Protein AF-A0A520GSQ0-F1 (afdb_monomer_lite)

pLDDT: mean 95.3, std 5.09, range [66.75, 98.5]

Secondary structure (DSSP, 8-state):
---EEEEETTHHHHHHTTS------SS-----S--EEEEESS---

Foldseek 3Di:
DFAEDEDEPPVLVCVVVVVDVDDDDPDDDPDDDDYHYHYDPHHPD

Structure (mmCIF, N/CA/C/O backbone):
data_AF-A0A520GSQ0-F1
#
_entry.id   AF-A0A520GSQ0-F1
#
loop_
_atom_site.group_PDB
_atom_site.id
_atom_site.type_symbol
_atom_site.label_atom_id
_atom_site.label_alt_id
_atom_site.label_comp_id
_atom_site.label_asym_id
_atom_site.label_entity_id
_atom_site.label_seq_id
_atom_site.pdbx_PDB_ins_code
_atom_site.Cartn_x
_atom_site.Cartn_y
_atom_site.Cartn_z
_atom_site.occupancy
_atom_site.B_iso_or_equiv
_atom_site.auth_seq_id
_atom_site.auth_comp_id
_atom_site.auth_asym_id
_atom_site.auth_atom_id
_atom_site.pdbx_PDB_model_num
ATOM 1 N N . MET A 1 1 ? -14.450 13.672 -5.537 1.00 66.75 1 MET A N 1
ATOM 2 C CA . MET A 1 1 ? -12.973 13.560 -5.579 1.00 66.75 1 MET A CA 1
ATOM 3 C C . MET A 1 1 ? -1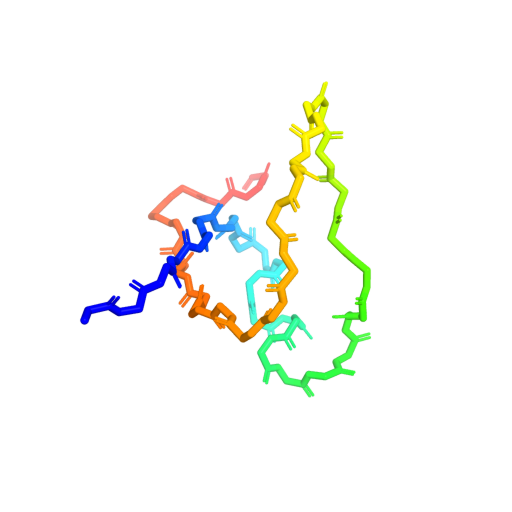2.559 12.398 -4.681 1.00 66.75 1 MET A C 1
ATOM 5 O O . MET A 1 1 ? -12.990 12.379 -3.534 1.00 66.75 1 MET A O 1
ATOM 9 N N . GLY A 1 2 ? -11.862 11.378 -5.192 1.00 86.19 2 GLY A N 1
ATOM 10 C CA . GLY A 1 2 ? -11.504 10.199 -4.382 1.00 86.19 2 GLY A CA 1
ATOM 11 C C . GLY A 1 2 ? -10.215 10.396 -3.584 1.00 86.19 2 GLY A C 1
ATOM 12 O O . GLY A 1 2 ? -9.406 11.257 -3.921 1.00 86.19 2 GLY A O 1
ATOM 13 N N . LYS A 1 3 ? -10.027 9.610 -2.517 1.00 95.31 3 LYS A N 1
ATOM 14 C CA . LYS A 1 3 ? -8.781 9.616 -1.738 1.00 95.31 3 LYS A CA 1
ATOM 15 C C . LYS A 1 3 ? -7.713 8.780 -2.436 1.00 95.31 3 LYS A C 1
ATOM 17 O O . LYS A 1 3 ? -8.038 7.780 -3.071 1.00 95.31 3 LYS A O 1
ATOM 22 N N . ALA A 1 4 ? -6.455 9.173 -2.281 1.00 96.38 4 ALA A N 1
ATOM 23 C CA . ALA A 1 4 ? -5.309 8.439 -2.794 1.00 96.38 4 ALA A CA 1
ATOM 24 C C . ALA A 1 4 ? -4.295 8.165 -1.681 1.00 96.38 4 ALA A C 1
ATOM 26 O O . ALA A 1 4 ? -4.190 8.948 -0.733 1.00 96.38 4 ALA A O 1
ATOM 27 N N . LEU A 1 5 ? -3.535 7.080 -1.820 1.00 96.81 5 LEU A N 1
ATOM 28 C CA . LEU A 1 5 ? -2.376 6.788 -0.984 1.00 96.81 5 LEU A CA 1
ATOM 29 C C . LEU A 1 5 ? -1.121 6.739 -1.856 1.00 96.81 5 LEU A C 1
ATOM 31 O O . LEU A 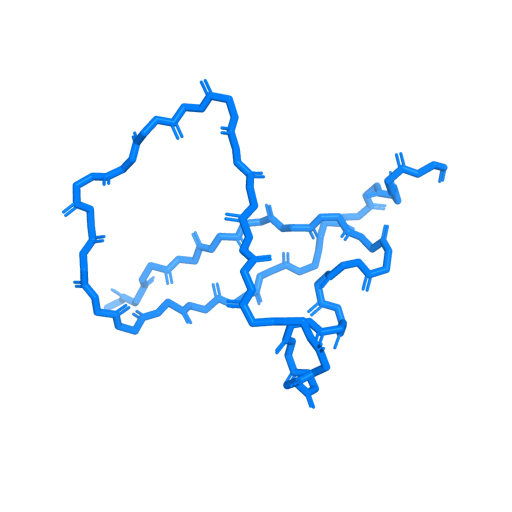1 5 ? -1.071 6.025 -2.857 1.00 96.81 5 LEU A O 1
ATOM 35 N N . SER A 1 6 ? -0.108 7.517 -1.473 1.00 97.12 6 SER A N 1
ATOM 36 C CA . SER A 1 6 ? 1.185 7.526 -2.158 1.00 97.12 6 SER A CA 1
ATOM 37 C C . SER A 1 6 ? 2.055 6.388 -1.635 1.00 97.12 6 SER A C 1
ATOM 39 O O . SER A 1 6 ? 2.342 6.328 -0.435 1.00 97.12 6 SER A O 1
ATOM 41 N N . ILE A 1 7 ? 2.463 5.480 -2.518 1.00 97.81 7 ILE A N 1
ATOM 42 C CA . ILE A 1 7 ? 3.197 4.251 -2.202 1.00 97.81 7 ILE A CA 1
ATOM 43 C C . ILE A 1 7 ? 4.468 4.227 -3.051 1.00 97.81 7 ILE A C 1
ATOM 45 O O . ILE A 1 7 ? 4.442 4.545 -4.238 1.00 97.81 7 ILE A O 1
ATOM 49 N N . LYS A 1 8 ? 5.605 3.882 -2.447 1.00 97.56 8 LYS A N 1
ATOM 50 C CA . LYS A 1 8 ? 6.878 3.788 -3.169 1.00 97.56 8 LYS A CA 1
ATOM 51 C C . LYS A 1 8 ? 6.909 2.563 -4.083 1.00 97.56 8 LYS A C 1
ATOM 53 O O . LYS A 1 8 ? 6.319 1.532 -3.763 1.00 97.56 8 LYS A O 1
ATOM 58 N N . GLN A 1 9 ? 7.640 2.658 -5.189 1.00 97.38 9 GLN A N 1
ATOM 59 C CA . GLN A 1 9 ? 7.954 1.480 -5.997 1.00 97.38 9 GLN A CA 1
ATOM 60 C C . GLN A 1 9 ? 8.949 0.561 -5.266 1.00 97.38 9 GLN A C 1
ATOM 62 O O . GLN A 1 9 ? 9.770 1.075 -4.502 1.00 97.38 9 GLN A O 1
ATOM 67 N N . PRO A 1 10 ? 8.875 -0.771 -5.460 1.00 96.94 10 PRO A N 1
ATOM 68 C CA . PRO A 1 10 ? 7.987 -1.501 -6.383 1.00 96.94 10 PRO A CA 1
ATOM 69 C C . PRO A 1 10 ? 6.578 -1.785 -5.825 1.00 96.94 10 PRO A C 1
ATOM 71 O O . PRO A 1 10 ? 5.718 -2.323 -6.522 1.00 96.94 10 PRO A O 1
ATOM 74 N N . TRP A 1 11 ? 6.318 -1.430 -4.564 1.00 98.12 11 TRP A N 1
ATOM 75 C CA . TRP A 1 11 ? 5.107 -1.836 -3.843 1.00 98.12 11 TRP A CA 1
ATOM 76 C C . TRP A 1 11 ? 3.816 -1.310 -4.467 1.00 98.12 11 TRP A C 1
ATOM 78 O O . TRP A 1 11 ? 2.819 -2.026 -4.475 1.00 98.12 11 TRP A O 1
ATOM 88 N N . ALA A 1 12 ? 3.835 -0.100 -5.031 1.00 97.94 12 ALA A N 1
ATOM 89 C CA . ALA A 1 12 ? 2.679 0.459 -5.731 1.00 97.94 12 ALA A CA 1
ATOM 90 C C . ALA A 1 12 ? 2.198 -0.458 -6.869 1.00 97.94 12 ALA A C 1
ATOM 92 O O . ALA A 1 12 ? 1.003 -0.734 -6.971 1.00 97.94 12 ALA A O 1
ATOM 93 N N . SER A 1 13 ? 3.128 -0.975 -7.679 1.00 97.44 13 SER A N 1
ATOM 94 C CA . SER A 1 13 ? 2.807 -1.860 -8.808 1.00 97.44 13 SER A CA 1
ATOM 95 C C . SER A 1 13 ? 2.314 -3.227 -8.343 1.00 97.44 13 SER A C 1
ATOM 97 O O . SER A 1 13 ? 1.382 -3.779 -8.922 1.00 97.44 13 SER A O 1
ATOM 99 N N . LEU A 1 14 ? 2.895 -3.763 -7.267 1.00 98.31 14 LEU A N 1
ATOM 100 C CA . LEU A 1 14 ? 2.476 -5.049 -6.703 1.00 98.31 14 LEU A CA 1
ATOM 101 C C . LEU A 1 14 ? 1.059 -4.992 -6.123 1.00 98.31 14 LEU A C 1
ATOM 103 O O . LEU A 1 14 ? 0.305 -5.947 -6.268 1.00 98.31 14 LEU A O 1
ATOM 107 N N . ILE A 1 15 ? 0.668 -3.868 -5.517 1.00 98.00 15 ILE A N 1
ATOM 108 C CA . ILE A 1 15 ? -0.704 -3.692 -5.026 1.00 98.00 15 ILE A CA 1
ATOM 109 C C . ILE A 1 15 ? -1.668 -3.488 -6.199 1.00 98.00 15 ILE A C 1
ATOM 111 O O . ILE A 1 15 ? -2.707 -4.138 -6.259 1.00 98.00 15 ILE A O 1
ATOM 115 N N . ALA A 1 16 ? -1.316 -2.636 -7.168 1.00 96.81 16 ALA A N 1
ATOM 116 C CA . ALA A 1 16 ? -2.166 -2.375 -8.333 1.00 96.81 16 ALA A CA 1
ATOM 117 C C . ALA A 1 16 ? -2.397 -3.620 -9.213 1.00 96.81 16 ALA A C 1
ATOM 119 O O . ALA A 1 16 ? -3.450 -3.738 -9.833 1.00 96.81 16 ALA A O 1
ATOM 120 N N . SER A 1 17 ? -1.437 -4.551 -9.248 1.00 97.81 17 SER A N 1
ATOM 121 C CA . SER A 1 17 ? -1.547 -5.839 -9.954 1.00 97.81 17 SER A 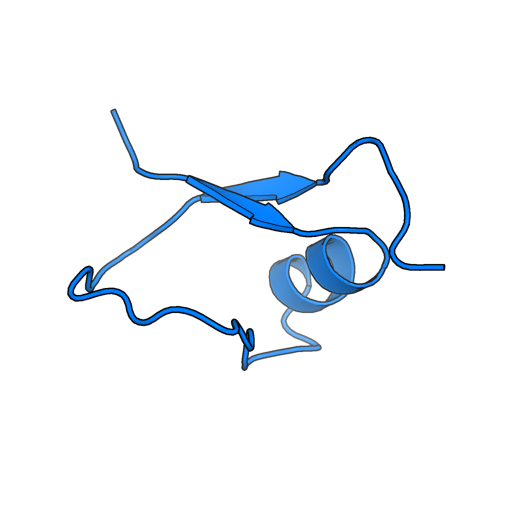CA 1
ATOM 122 C C . SER A 1 17 ? -2.191 -6.956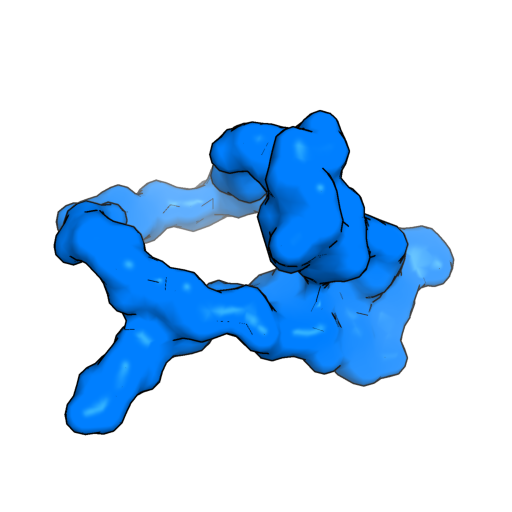 -9.125 1.00 97.81 17 SER A C 1
ATOM 124 O O . SER A 1 17 ? -2.368 -8.057 -9.636 1.00 97.81 17 SER A O 1
ATOM 126 N N . GLY A 1 18 ? -2.544 -6.700 -7.861 1.00 97.25 18 GLY A N 1
ATOM 127 C CA . GLY A 1 18 ? -3.169 -7.693 -6.982 1.00 97.25 18 GLY A CA 1
ATOM 128 C C . GLY A 1 18 ? -2.212 -8.734 -6.391 1.00 97.25 18 GLY A C 1
ATOM 129 O O . GLY A 1 18 ? -2.666 -9.682 -5.763 1.00 97.25 18 GLY A O 1
ATOM 130 N N . ILE A 1 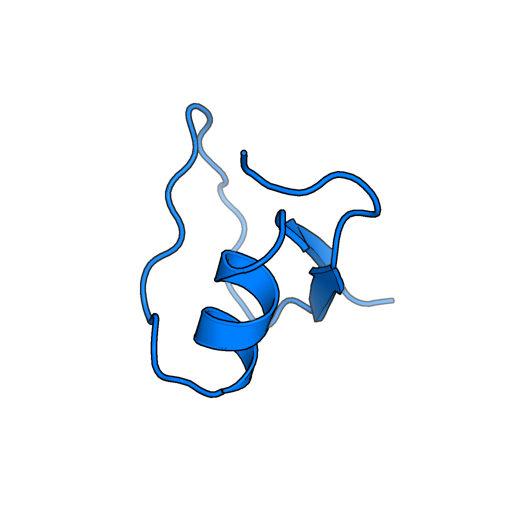19 ? -0.897 -8.563 -6.554 1.00 98.50 19 ILE A N 1
ATOM 131 C CA . ILE A 1 19 ? 0.129 -9.461 -5.995 1.00 98.50 19 ILE A CA 1
ATOM 132 C C . ILE A 1 19 ? 0.344 -9.184 -4.500 1.00 98.50 19 ILE A C 1
ATOM 134 O O . ILE A 1 19 ? 0.659 -10.088 -3.729 1.00 98.50 19 ILE A O 1
ATOM 138 N N . LYS A 1 20 ? 0.188 -7.923 -4.082 1.00 97.56 20 LYS A N 1
ATOM 139 C CA . LYS A 1 20 ? 0.308 -7.486 -2.689 1.00 97.56 20 LYS A CA 1
ATOM 140 C C . LYS A 1 20 ? -1.027 -6.935 -2.201 1.00 97.56 20 LYS A C 1
ATOM 142 O O . LYS A 1 20 ? -1.455 -5.868 -2.622 1.00 97.56 20 LYS A O 1
ATOM 147 N N . ASP A 1 21 ? -1.651 -7.640 -1.278 1.00 96.81 21 ASP A N 1
ATOM 148 C CA . ASP A 1 21 ? -2.972 -7.335 -0.724 1.00 96.81 21 ASP A CA 1
ATOM 149 C C . ASP A 1 21 ? -2.927 -6.428 0.521 1.00 96.81 21 ASP A C 1
ATOM 151 O O . ASP A 1 21 ? -3.880 -5.698 0.792 1.00 96.81 21 ASP A O 1
ATOM 155 N N . ILE A 1 22 ? -1.812 -6.433 1.260 1.00 96.44 22 ILE A N 1
ATOM 156 C CA . ILE A 1 22 ? -1.638 -5.653 2.495 1.00 96.44 22 ILE A CA 1
ATOM 157 C C . ILE A 1 22 ? -0.614 -4.530 2.312 1.00 96.44 22 ILE A C 1
ATOM 159 O O . ILE A 1 22 ? 0.518 -4.755 1.878 1.00 96.44 22 ILE A O 1
ATOM 163 N N . GLU A 1 23 ? -0.975 -3.319 2.735 1.00 95.75 23 GLU A N 1
ATOM 164 C CA . GLU A 1 23 ? -0.115 -2.135 2.789 1.00 95.75 23 GLU A CA 1
ATOM 165 C C . GLU A 1 23 ? 0.130 -1.742 4.257 1.00 95.75 23 GLU A C 1
ATOM 167 O O . GLU A 1 23 ? -0.819 -1.585 5.020 1.00 95.75 23 GLU A O 1
ATOM 172 N N . ASN A 1 24 ? 1.401 -1.642 4.669 1.00 96.56 24 ASN A N 1
ATOM 173 C CA . ASN A 1 24 ? 1.788 -1.378 6.059 1.00 96.56 24 ASN A CA 1
ATOM 174 C C . ASN A 1 24 ? 2.299 0.058 6.228 1.00 96.56 24 ASN A C 1
ATOM 176 O O . ASN A 1 24 ? 3.105 0.539 5.425 1.00 96.56 24 ASN A O 1
ATOM 180 N N . ARG A 1 25 ? 1.904 0.713 7.327 1.00 96.19 25 ARG A N 1
ATOM 181 C CA . ARG A 1 25 ? 2.324 2.073 7.704 1.00 96.19 25 ARG A CA 1
ATOM 182 C C . ARG A 1 25 ? 2.629 2.166 9.191 1.00 96.19 25 ARG A C 1
ATOM 184 O O . ARG A 1 25 ? 2.108 1.408 9.996 1.00 96.19 25 ARG A O 1
ATOM 191 N N . THR A 1 26 ? 3.431 3.163 9.550 1.00 97.75 26 THR A N 1
ATOM 192 C CA . THR A 1 26 ? 3.730 3.530 10.943 1.00 97.75 26 THR A CA 1
ATOM 193 C C . THR A 1 26 ? 2.621 4.356 11.602 1.00 97.75 26 THR A C 1
ATOM 195 O O . THR A 1 26 ? 2.714 4.678 12.781 1.00 97.75 26 THR A O 1
ATOM 198 N N . TRP A 1 27 ? 1.574 4.713 10.855 1.00 97.56 27 TRP A N 1
ATOM 199 C CA . TRP A 1 27 ? 0.440 5.500 11.327 1.00 97.56 27 TRP A CA 1
ATOM 200 C C . TRP A 1 27 ? -0.877 4.825 10.945 1.00 97.56 27 TRP A C 1
ATOM 202 O O . TRP A 1 27 ? -0.990 4.184 9.901 1.00 97.56 27 TRP A O 1
ATOM 212 N N . ALA A 1 28 ? -1.882 4.986 11.803 1.00 96.94 28 ALA A N 1
ATOM 213 C CA . ALA A 1 28 ? -3.204 4.408 11.606 1.00 96.94 28 ALA A CA 1
ATOM 214 C C . ALA A 1 28 ? -4.119 5.335 10.792 1.00 96.94 28 ALA A C 1
ATOM 216 O O . ALA A 1 28 ? -4.059 6.558 10.909 1.00 96.94 28 ALA A O 1
ATOM 217 N N . THR A 1 29 ? -5.040 4.747 10.026 1.00 95.06 29 THR A N 1
ATOM 218 C CA . THR A 1 29 ? -6.121 5.470 9.344 1.00 95.06 29 THR A CA 1
ATOM 219 C C . THR A 1 29 ? -7.484 4.908 9.726 1.00 95.06 29 THR A C 1
ATOM 221 O O . THR A 1 29 ? -7.669 3.695 9.808 1.00 95.06 29 THR A O 1
ATOM 224 N N . LYS A 1 30 ? -8.468 5.792 9.934 1.00 96.50 30 LYS A N 1
ATOM 225 C CA . LYS A 1 30 ? -9.879 5.407 10.122 1.00 96.50 30 LYS A CA 1
ATOM 226 C C . LYS A 1 30 ? -10.631 5.250 8.795 1.00 96.50 30 LYS A C 1
ATOM 228 O O . LYS A 1 30 ? -11.787 4.841 8.800 1.00 96.50 30 LYS A O 1
ATOM 233 N N . TYR A 1 31 ? -10.013 5.602 7.665 1.00 95.31 31 TYR A N 1
ATOM 234 C CA . TYR A 1 31 ? -10.674 5.550 6.365 1.00 95.31 31 TYR A CA 1
ATOM 235 C C . TYR A 1 31 ? -10.984 4.108 5.950 1.00 95.31 31 TYR A C 1
ATOM 237 O O . TYR A 1 31 ? -10.128 3.232 6.055 1.00 95.31 31 TYR A O 1
ATOM 245 N N . ARG A 1 32 ? -12.196 3.884 5.435 1.00 96.12 32 ARG A N 1
ATOM 246 C CA . ARG A 1 32 ? -12.650 2.619 4.847 1.00 96.12 32 ARG A CA 1
ATOM 247 C C . ARG A 1 32 ? -13.329 2.911 3.511 1.00 96.12 32 ARG A C 1
ATOM 249 O O . ARG A 1 32 ? -14.057 3.895 3.398 1.00 96.12 32 ARG A O 1
ATOM 256 N N . GLY A 1 33 ? -13.079 2.068 2.513 1.00 95.19 33 GLY A N 1
ATOM 257 C CA . GLY A 1 33 ? -13.599 2.227 1.154 1.00 95.19 33 GLY A CA 1
ATOM 258 C C . GLY A 1 33 ? -12.498 2.254 0.095 1.00 95.19 33 GLY A C 1
ATOM 259 O O . GLY A 1 33 ? -11.331 1.982 0.376 1.00 95.19 33 GLY A O 1
ATOM 260 N N . ARG A 1 34 ? -12.884 2.574 -1.143 1.00 95.69 34 ARG A N 1
ATOM 261 C CA . ARG A 1 34 ? -11.986 2.573 -2.304 1.00 95.69 34 ARG A CA 1
ATOM 262 C C . ARG A 1 34 ? -11.031 3.767 -2.283 1.00 95.69 34 ARG A C 1
ATOM 264 O O . ARG A 1 34 ? -11.472 4.913 -2.215 1.00 95.69 34 ARG A O 1
ATOM 271 N N . ILE A 1 35 ? -9.742 3.490 -2.453 1.00 96.19 35 ILE A N 1
ATOM 272 C CA . ILE A 1 35 ? -8.693 4.496 -2.648 1.00 96.19 35 ILE A CA 1
ATOM 273 C C . ILE A 1 35 ? -8.016 4.325 -4.005 1.00 96.19 35 ILE A C 1
ATOM 275 O O . ILE A 1 35 ? -7.997 3.232 -4.566 1.00 96.19 35 ILE A O 1
ATOM 279 N N . TYR A 1 36 ? -7.426 5.406 -4.502 1.00 97.25 36 TYR A N 1
ATOM 280 C CA . TYR A 1 36 ? -6.485 5.376 -5.615 1.00 97.25 36 TYR A CA 1
ATOM 281 C C . TYR A 1 36 ? -5.059 5.123 -5.115 1.00 97.25 36 TYR A C 1
ATOM 283 O O . TYR A 1 36 ? -4.684 5.547 -4.019 1.00 97.25 36 TYR A O 1
ATOM 291 N N . ILE A 1 37 ? -4.247 4.469 -5.941 1.00 97.19 37 ILE A N 1
ATOM 292 C CA . ILE A 1 37 ? -2.816 4.284 -5.691 1.00 97.19 37 ILE A CA 1
ATOM 293 C C . ILE A 1 37 ? -2.054 5.332 -6.495 1.00 97.19 37 ILE A C 1
ATOM 295 O O . ILE A 1 37 ? -2.259 5.463 -7.699 1.00 97.19 37 ILE A O 1
ATOM 299 N N . HIS A 1 38 ? -1.164 6.064 -5.831 1.00 97.31 38 HIS A N 1
ATOM 300 C CA . HIS A 1 38 ? -0.211 6.959 -6.477 1.00 97.31 38 HIS A CA 1
ATOM 301 C C . HIS A 1 38 ? 1.200 6.388 -6.310 1.00 97.31 38 HIS A C 1
ATOM 303 O O . HIS A 1 38 ? 1.657 6.181 -5.184 1.00 97.31 38 HIS A O 1
ATOM 309 N N . ALA A 1 39 ? 1.899 6.133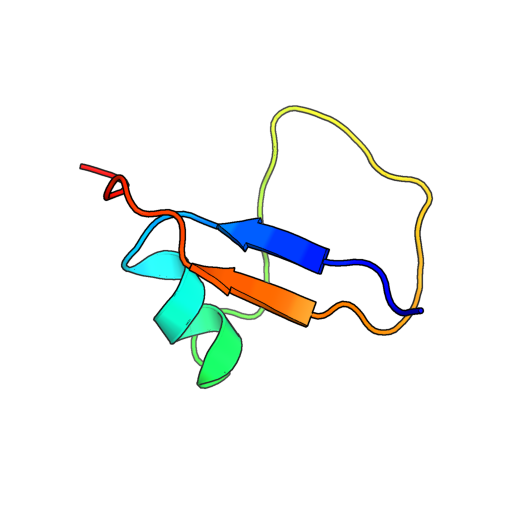 -7.416 1.00 97.56 39 ALA A N 1
ATOM 310 C CA . ALA A 1 39 ? 3.293 5.712 -7.374 1.00 97.56 39 ALA A CA 1
ATOM 311 C C . ALA A 1 39 ? 4.185 6.912 -7.022 1.00 97.56 39 ALA A C 1
ATOM 313 O O . ALA A 1 39 ? 4.258 7.893 -7.756 1.00 97.56 39 ALA A O 1
ATOM 314 N N . SER A 1 40 ? 4.860 6.841 -5.877 1.00 95.94 40 SER A N 1
ATOM 315 C CA . SER A 1 40 ? 5.810 7.867 -5.447 1.00 95.94 40 SER A CA 1
ATOM 316 C C . SER A 1 40 ? 7.002 7.936 -6.405 1.00 95.94 40 SER A C 1
ATOM 318 O O . SER A 1 40 ? 7.543 6.901 -6.788 1.00 95.94 40 SER A O 1
ATOM 320 N N . GLY A 1 41 ? 7.476 9.151 -6.701 1.00 94.62 41 GLY A N 1
ATOM 321 C CA . GLY A 1 41 ? 8.665 9.369 -7.535 1.00 94.62 41 GLY A CA 1
ATOM 322 C C . GLY A 1 41 ? 9.981 8.879 -6.916 1.00 94.62 41 GLY A C 1
ATOM 323 O O . GLY A 1 41 ? 10.968 8.746 -7.628 1.00 94.62 41 GLY A O 1
ATOM 324 N N . LYS A 1 42 ? 10.012 8.589 -5.605 1.00 92.19 42 LYS A N 1
ATOM 325 C CA . LYS A 1 42 ? 11.165 7.961 -4.942 1.00 92.19 42 LYS A CA 1
ATOM 326 C C . LYS A 1 42 ? 10.928 6.457 -4.746 1.00 92.19 42 LYS A C 1
ATOM 328 O O . LYS A 1 42 ? 9.881 6.096 -4.184 1.00 92.19 42 LYS A O 1
ATOM 333 N N . PRO A 1 43 ? 11.877 5.591 -5.143 1.00 87.44 43 PRO A N 1
ATOM 334 C CA . PRO A 1 43 ? 11.793 4.163 -4.869 1.00 87.44 43 PRO A CA 1
ATOM 335 C C . PRO A 1 43 ? 11.967 3.867 -3.370 1.00 87.44 43 PRO A C 1
ATOM 337 O O . PRO A 1 43 ? 12.366 4.725 -2.569 1.00 87.44 43 PRO A O 1
ATOM 340 N N . ALA A 1 44 ? 11.544 2.669 -2.963 1.00 89.88 44 ALA A N 1
ATOM 341 C CA . ALA A 1 44 ? 11.628 2.199 -1.580 1.00 89.88 44 ALA A CA 1
ATOM 342 C C . ALA A 1 44 ? 13.071 2.010 -1.109 1.00 89.88 44 ALA A C 1
ATOM 344 O O . ALA A 1 44 ? 13.341 2.242 0.069 1.00 89.88 44 ALA A O 1
ATOM 345 N N . PHE A 1 45 ? 13.940 1.648 -2.043 1.00 89.19 45 PHE A N 1
ATOM 346 C CA . PHE A 1 45 ? 15.368 1.418 -1.909 1.00 89.19 45 PHE A CA 1
ATOM 347 C C . PHE A 1 45 ? 16.094 2.153 -3.035 1.00 89.19 45 PHE A C 1
ATOM 349 O O . PHE A 1 45 ? 15.473 2.314 -4.113 1.00 89.19 45 PHE A O 1
#

Sequence (45 aa):
MGKALSIKQPWASLIASGIKDIENRTWATKYRGRIYIHASGKPAF

Radius of gyration: 10.73 Å; chains: 1; bounding box: 29×23×22 Å